Protein AF-A0AAW8RKC2-F1 (afdb_monomer)

pLDDT: mean 81.44, std 16.07, range [39.28, 96.69]

Structure (mmCIF, N/CA/C/O backbone):
data_AF-A0AAW8RKC2-F1
#
_entry.id   AF-A0AAW8RKC2-F1
#
loop_
_atom_site.group_PDB
_atom_site.id
_atom_site.type_symbol
_atom_site.label_atom_id
_atom_site.label_alt_id
_atom_site.label_comp_id
_atom_site.label_asym_id
_atom_site.label_entity_id
_atom_site.label_seq_id
_atom_site.pdbx_PDB_ins_code
_atom_site.Cartn_x
_atom_site.Cartn_y
_atom_site.Cartn_z
_atom_site.occupancy
_atom_site.B_iso_or_equiv
_atom_site.auth_seq_id
_atom_site.auth_comp_id
_atom_site.auth_asym_id
_atom_site.auth_atom_id
_atom_site.pdbx_PDB_model_num
ATOM 1 N N . MET A 1 1 ? -51.713 42.294 55.956 1.00 39.28 1 MET A N 1
ATOM 2 C CA . MET A 1 1 ? -50.979 41.067 56.354 1.00 39.28 1 MET A CA 1
ATOM 3 C C . MET A 1 1 ? -50.555 40.290 55.109 1.00 39.28 1 MET A C 1
ATOM 5 O O . MET A 1 1 ? -51.411 39.754 54.419 1.00 39.28 1 MET A O 1
ATOM 9 N N . ALA A 1 2 ? -49.260 40.247 54.783 1.00 42.38 2 ALA A N 1
ATOM 10 C CA . ALA A 1 2 ? -48.760 39.533 53.604 1.00 42.38 2 ALA A CA 1
ATOM 11 C C . ALA A 1 2 ? -48.518 38.043 53.922 1.00 42.38 2 ALA A C 1
ATOM 13 O O . ALA A 1 2 ? -47.656 37.688 54.726 1.00 42.38 2 ALA A O 1
ATOM 14 N N . ARG A 1 3 ? -49.296 37.155 53.291 1.00 43.44 3 ARG A N 1
ATOM 15 C CA . ARG A 1 3 ? -49.218 35.695 53.458 1.00 43.44 3 ARG A CA 1
ATOM 16 C C . ARG A 1 3 ? -47.959 35.162 52.757 1.00 43.44 3 ARG A C 1
ATOM 18 O O . ARG A 1 3 ? -47.940 34.945 51.547 1.00 43.44 3 ARG A O 1
ATOM 25 N N . ARG A 1 4 ? -46.883 34.950 53.518 1.00 51.38 4 ARG A N 1
ATOM 26 C CA . ARG A 1 4 ? -45.618 34.373 53.031 1.00 51.38 4 ARG A CA 1
ATOM 27 C C . ARG A 1 4 ? -45.859 32.908 52.624 1.00 51.38 4 ARG A C 1
ATOM 29 O O . ARG A 1 4 ? -45.931 32.024 53.474 1.00 51.38 4 ARG A O 1
ATOM 36 N N . ARG A 1 5 ? -46.032 32.642 51.320 1.00 55.12 5 ARG A N 1
ATOM 37 C CA . ARG A 1 5 ? -46.187 31.285 50.757 1.00 55.12 5 ARG A CA 1
ATOM 38 C C . ARG A 1 5 ? -44.958 30.435 51.121 1.00 55.12 5 ARG A C 1
ATOM 40 O O . ARG A 1 5 ? -43.888 30.608 50.540 1.00 55.12 5 ARG A O 1
ATOM 47 N N . ARG A 1 6 ? -45.098 29.498 52.068 1.00 52.28 6 ARG A N 1
ATOM 48 C CA . ARG A 1 6 ? -44.101 28.441 52.320 1.00 52.28 6 ARG A CA 1
ATOM 49 C C . ARG A 1 6 ? -43.997 27.586 51.049 1.00 52.28 6 ARG A C 1
ATOM 51 O O . ARG A 1 6 ? -44.840 26.725 50.823 1.00 52.28 6 ARG A O 1
ATOM 58 N N . LYS A 1 7 ? -42.990 27.826 50.194 1.00 55.66 7 LYS A N 1
ATOM 59 C CA . LYS A 1 7 ? -42.627 26.879 49.120 1.00 55.66 7 LYS A CA 1
ATOM 60 C C . LYS A 1 7 ? -42.382 25.524 49.789 1.00 55.66 7 LYS A C 1
ATOM 62 O O . LYS A 1 7 ? -41.492 25.426 50.636 1.00 55.66 7 LYS A O 1
ATOM 67 N N . SER A 1 8 ? -43.200 24.520 49.461 1.00 57.78 8 SER A N 1
ATOM 68 C CA . SER A 1 8 ? -43.085 23.187 50.049 1.00 57.78 8 SER A CA 1
ATOM 69 C C . SER A 1 8 ? -41.681 22.653 49.775 1.00 57.78 8 SER A C 1
ATOM 71 O O . SER A 1 8 ? -41.175 22.744 48.654 1.00 57.78 8 SER A O 1
ATOM 73 N N . ARG 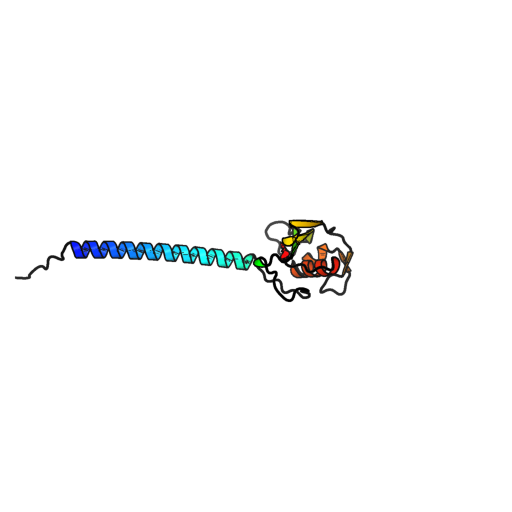A 1 9 ? -41.016 22.156 50.821 1.00 65.94 9 ARG A N 1
ATOM 74 C CA . ARG A 1 9 ? -39.622 21.692 50.748 1.00 65.94 9 ARG A CA 1
ATOM 75 C C . ARG A 1 9 ? -39.418 20.658 49.623 1.00 65.94 9 ARG A C 1
ATOM 77 O O . ARG A 1 9 ? -38.374 20.680 48.984 1.00 65.94 9 ARG A O 1
ATOM 84 N N . GLY A 1 10 ? -40.456 19.885 49.280 1.00 69.19 10 GLY A N 1
ATOM 85 C CA . GLY A 1 10 ? -40.468 18.946 48.151 1.00 69.19 10 GLY A CA 1
ATOM 86 C C . GLY A 1 10 ? -40.260 19.575 46.766 1.00 69.19 10 GLY A C 1
ATOM 87 O O . GLY A 1 10 ? -39.519 19.016 45.967 1.00 69.19 10 GLY A O 1
ATOM 88 N N . LYS A 1 11 ? -40.799 20.774 46.480 1.00 79.06 11 LYS A N 1
ATOM 89 C CA . LYS A 1 11 ? -40.545 21.453 45.189 1.00 79.06 11 LYS A CA 1
ATOM 90 C C . LYS A 1 11 ? -39.088 21.894 45.040 1.00 79.06 11 LYS A C 1
ATOM 92 O O . LYS A 1 11 ? -38.579 21.935 43.929 1.00 79.06 11 LYS A O 1
ATOM 97 N N . LYS A 1 12 ? -38.418 22.228 46.149 1.00 77.75 12 LYS A N 1
ATOM 98 C CA . LYS A 1 12 ? -36.986 22.564 46.132 1.00 77.75 12 LYS A CA 1
ATOM 99 C C . LYS A 1 12 ? -36.127 21.321 45.894 1.00 77.75 12 LYS A C 1
ATOM 101 O O . LYS A 1 12 ? -35.215 21.390 45.088 1.00 77.75 12 LYS A O 1
ATOM 106 N N . ILE A 1 13 ? -36.454 20.201 46.543 1.00 84.62 13 ILE A N 1
ATOM 107 C CA . ILE A 1 13 ? -35.744 18.924 46.363 1.00 84.62 13 ILE A CA 1
ATOM 108 C C . ILE A 1 13 ? -35.907 18.412 44.926 1.00 84.62 13 ILE A C 1
ATOM 110 O O . ILE A 1 13 ? -34.921 18.054 44.294 1.00 84.62 13 ILE A O 1
ATOM 114 N N . PHE A 1 14 ? -37.121 18.472 44.371 1.00 88.75 14 PHE A N 1
ATOM 115 C CA . PHE A 1 14 ? -37.380 18.095 42.980 1.00 88.75 14 PHE A CA 1
ATOM 116 C C . PHE A 1 14 ? -36.572 18.934 41.977 1.00 88.75 14 PHE A C 1
ATOM 118 O O . PHE A 1 14 ? -35.972 18.383 41.060 1.00 88.75 14 PHE A O 1
ATOM 125 N N . LEU A 1 15 ? -36.497 20.256 42.176 1.00 88.31 15 LEU A N 1
ATOM 126 C CA . LEU A 1 15 ? -35.690 21.136 41.322 1.00 88.31 15 LEU A CA 1
ATOM 127 C C . LEU A 1 15 ? -34.187 20.836 41.413 1.00 88.31 15 LEU A C 1
ATOM 129 O O . LEU A 1 15 ? -33.494 20.952 40.409 1.00 88.31 15 LEU A O 1
ATOM 133 N N . ILE A 1 16 ? -33.689 20.432 42.587 1.00 89.00 16 ILE A N 1
ATOM 134 C CA . ILE A 1 16 ? -32.284 20.035 42.764 1.00 89.00 16 ILE A CA 1
ATOM 135 C C . ILE A 1 16 ? -32.001 18.727 42.020 1.00 89.00 16 ILE A C 1
ATOM 137 O O . ILE A 1 16 ? -31.024 18.655 41.284 1.00 89.00 16 ILE A O 1
ATOM 141 N N . ILE A 1 17 ? -32.869 17.719 42.155 1.00 91.12 17 ILE A N 1
ATOM 142 C CA . ILE A 1 17 ? -32.717 16.436 41.449 1.00 91.12 17 ILE A CA 1
ATOM 143 C C . ILE A 1 17 ? -32.745 16.650 39.932 1.00 91.12 17 ILE A C 1
ATOM 145 O O . ILE A 1 17 ? -31.894 16.120 39.224 1.00 91.12 17 ILE A O 1
ATOM 149 N N . LEU A 1 18 ? -33.673 17.475 39.435 1.00 92.94 18 LEU A N 1
ATOM 150 C CA . LEU A 1 18 ? -33.760 17.802 38.013 1.00 92.94 18 LEU A CA 1
ATOM 151 C C . LEU A 1 18 ? -32.498 18.520 37.512 1.00 92.94 18 LEU A C 1
ATOM 153 O O . LEU A 1 18 ? -31.994 18.188 36.444 1.00 92.94 18 LEU A O 1
ATOM 157 N N . ALA A 1 19 ? -31.959 19.462 38.290 1.00 91.62 19 ALA A N 1
ATOM 158 C CA . ALA A 1 19 ? -30.722 20.155 37.940 1.00 91.62 19 ALA A CA 1
ATOM 159 C C . ALA A 1 19 ? -29.521 19.196 37.876 1.00 91.62 19 ALA A C 1
ATOM 161 O O . ALA A 1 19 ? -28.750 19.254 36.922 1.00 91.62 19 ALA A O 1
ATOM 162 N N . VAL A 1 20 ? -29.390 18.280 38.842 1.00 93.94 20 VAL A N 1
ATOM 163 C CA . VAL A 1 20 ? -28.330 17.256 38.841 1.00 93.94 20 VAL A CA 1
ATOM 164 C C . VAL A 1 20 ? -28.459 16.337 37.627 1.00 93.94 20 VAL A C 1
ATOM 166 O O . VAL A 1 20 ? -27.463 16.048 36.971 1.00 93.94 20 VAL A O 1
ATOM 169 N N . LEU A 1 21 ? -29.681 15.924 37.284 1.00 94.06 21 LEU A N 1
ATOM 170 C CA . LEU A 1 21 ? -29.932 15.047 36.143 1.00 94.06 21 LEU A CA 1
ATOM 171 C C . LEU A 1 21 ? -29.586 15.729 34.811 1.00 94.06 21 LEU A C 1
ATOM 173 O O . LEU A 1 21 ? -28.961 15.113 33.954 1.00 94.06 21 LEU A O 1
ATOM 177 N N . ILE A 1 22 ? -29.906 17.019 34.665 1.00 94.00 22 ILE A N 1
ATOM 178 C CA . ILE A 1 22 ? -29.523 17.819 33.491 1.00 94.00 22 ILE A CA 1
ATOM 179 C C . ILE A 1 22 ? -27.998 17.922 33.373 1.00 94.00 22 ILE A C 1
ATOM 181 O O . ILE A 1 22 ? -27.458 17.721 32.288 1.00 94.00 22 ILE A O 1
ATOM 185 N N . VAL A 1 23 ? -27.291 18.188 34.476 1.00 94.12 23 VAL A N 1
ATOM 186 C CA . VAL A 1 23 ? -25.819 18.251 34.478 1.00 94.12 23 VAL A CA 1
ATOM 187 C C . VAL A 1 23 ? -25.208 16.908 34.073 1.00 94.12 23 VAL A C 1
ATOM 189 O O . VAL A 1 23 ? -24.257 16.879 33.296 1.00 94.12 23 VAL A O 1
ATOM 192 N N . LEU A 1 24 ? -25.777 15.7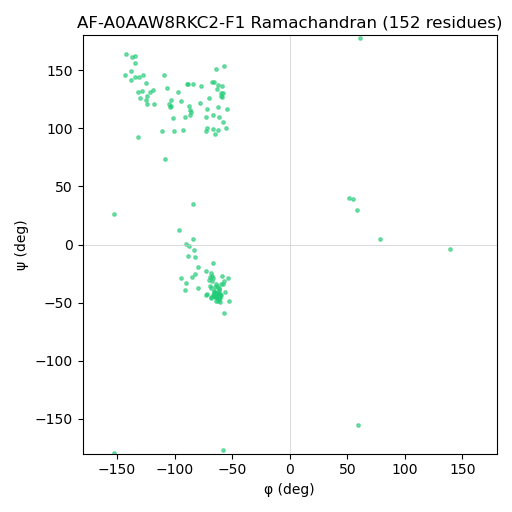96 34.542 1.00 93.56 24 LEU A N 1
ATOM 193 C CA . LEU A 1 24 ? -25.297 14.456 34.212 1.00 93.56 24 LEU A CA 1
ATOM 194 C C . LEU A 1 24 ? -25.477 14.136 32.719 1.00 93.56 24 LEU A C 1
ATOM 196 O O . LEU A 1 24 ? -24.560 13.623 32.083 1.00 93.56 24 LEU A O 1
ATOM 200 N N . VAL A 1 25 ? -26.627 14.500 32.143 1.00 93.69 25 VAL A N 1
ATOM 201 C CA . VAL A 1 25 ? -26.890 14.348 30.702 1.00 93.69 25 VAL A CA 1
ATOM 202 C C . VAL A 1 25 ? -25.932 15.209 29.879 1.00 93.69 25 VAL A C 1
ATOM 204 O O . VAL A 1 25 ? -25.347 14.716 28.918 1.00 93.69 25 VAL A O 1
ATOM 207 N N . LEU A 1 26 ? -25.712 16.468 30.273 1.00 93.31 26 LEU A N 1
ATOM 208 C CA . LEU A 1 26 ? -24.765 17.356 29.593 1.00 93.31 26 LEU A CA 1
ATOM 209 C C . LEU A 1 26 ? -23.331 16.813 29.637 1.00 93.31 26 LEU A C 1
ATOM 211 O O . LEU A 1 26 ? -22.620 16.906 28.639 1.00 93.31 26 LEU A O 1
ATOM 215 N N . ALA A 1 27 ? -22.918 16.202 30.751 1.00 90.81 27 ALA A N 1
ATOM 216 C CA . ALA A 1 27 ? -21.608 15.567 30.865 1.00 90.81 27 ALA A CA 1
ATOM 217 C C . ALA A 1 27 ? -21.467 14.361 29.921 1.00 90.81 27 ALA A C 1
ATOM 219 O O . ALA A 1 27 ? -20.466 14.256 29.216 1.00 90.81 27 ALA A O 1
ATOM 220 N N . ILE A 1 28 ? -22.479 13.487 29.852 1.00 90.56 28 ILE A N 1
ATOM 221 C CA . ILE A 1 28 ? -22.475 12.321 28.952 1.00 90.56 28 ILE A CA 1
ATOM 222 C C . ILE A 1 28 ? -22.420 12.766 27.486 1.00 90.56 28 ILE A C 1
ATOM 224 O O . ILE A 1 28 ? -21.606 12.252 26.721 1.00 90.56 28 ILE A O 1
ATOM 228 N N . VAL A 1 29 ? -23.241 13.748 27.099 1.00 92.00 29 VAL A N 1
ATOM 229 C CA . VAL A 1 29 ? -23.252 14.292 25.731 1.00 92.00 29 VAL A CA 1
ATOM 230 C C . VAL A 1 29 ? -21.918 14.959 25.395 1.00 92.00 29 VAL A C 1
ATOM 232 O O . VAL A 1 29 ? -21.388 14.733 24.311 1.00 92.00 29 VAL A O 1
ATOM 235 N N . GLY A 1 30 ? -21.341 15.730 26.321 1.00 91.12 30 GLY A N 1
ATOM 236 C CA . GLY A 1 30 ? -20.043 16.376 26.126 1.00 91.12 30 GLY A CA 1
ATOM 237 C C . GLY A 1 30 ? -18.905 15.372 25.924 1.00 91.12 30 GLY A C 1
ATOM 238 O O . GLY A 1 30 ? -18.107 15.524 25.000 1.00 91.12 30 GLY A O 1
ATOM 239 N N . VAL A 1 31 ? -18.858 14.312 26.739 1.00 88.75 31 VAL A N 1
ATOM 240 C CA . VAL A 1 31 ? -17.869 13.231 26.592 1.00 88.75 31 VAL A CA 1
ATOM 241 C C . VAL A 1 31 ? -18.085 12.464 25.287 1.00 88.75 31 VAL A C 1
ATOM 243 O O . VAL A 1 31 ? -17.122 12.228 24.562 1.00 88.75 31 VAL A O 1
ATOM 246 N N . GLY A 1 32 ? -19.333 12.126 24.950 1.00 88.88 32 GLY A N 1
ATOM 247 C CA . GLY A 1 32 ? -19.671 11.437 23.703 1.00 88.88 32 GLY A CA 1
ATOM 248 C C . GLY A 1 32 ? -19.293 12.244 22.459 1.00 88.88 32 GLY A C 1
ATOM 249 O O . GLY A 1 32 ? -18.687 11.702 21.541 1.00 88.88 32 GLY A O 1
ATOM 250 N N . ALA A 1 33 ? -19.571 13.550 22.452 1.00 87.25 33 ALA A N 1
ATOM 251 C CA . ALA A 1 33 ? -19.198 14.444 21.358 1.00 87.25 33 ALA A CA 1
ATOM 252 C C . ALA A 1 33 ? -17.676 14.574 21.215 1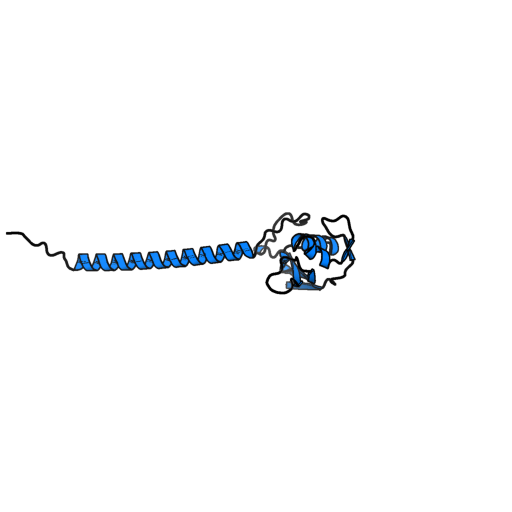.00 87.25 33 ALA A C 1
ATOM 254 O O . ALA A 1 33 ? -17.163 14.521 20.101 1.00 87.25 33 ALA A O 1
ATOM 255 N N . LYS A 1 34 ? -16.941 14.689 22.330 1.00 87.06 34 LYS A N 1
ATOM 256 C CA . LYS A 1 34 ? -15.473 14.739 22.307 1.00 87.06 34 LYS A CA 1
ATOM 257 C C . LYS A 1 34 ? -14.879 13.443 21.751 1.00 87.06 34 LYS A C 1
ATOM 259 O O . LYS A 1 34 ? -14.027 13.501 20.878 1.00 87.06 34 LYS A O 1
ATOM 264 N N . LEU A 1 35 ? -15.366 12.287 22.208 1.00 83.19 35 LEU A N 1
ATOM 265 C CA . LEU A 1 35 ? -14.939 10.984 21.690 1.00 83.19 35 LEU A CA 1
ATOM 266 C C . LEU A 1 35 ? -15.239 10.838 20.196 1.00 83.19 35 LEU A C 1
ATOM 268 O O . LEU A 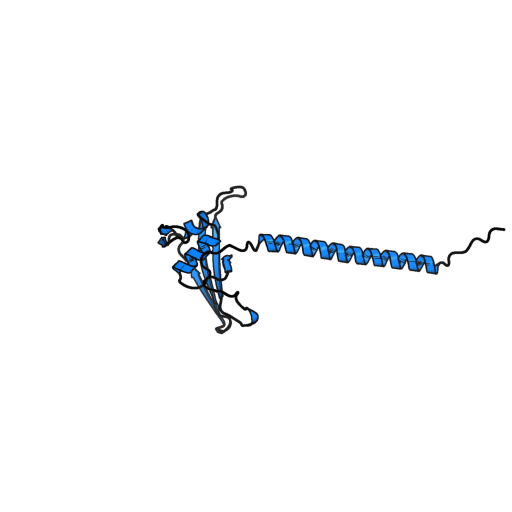1 35 ? -14.387 10.369 19.453 1.00 83.19 35 LEU A O 1
ATOM 272 N N . TYR A 1 36 ? -16.420 11.270 19.751 1.00 83.25 36 TYR A N 1
ATOM 273 C CA . TYR A 1 36 ? -16.794 11.245 18.339 1.00 83.25 36 TYR A CA 1
ATOM 274 C C . TYR A 1 36 ? -15.879 12.132 17.485 1.00 83.25 36 TYR A C 1
ATOM 276 O O . TYR A 1 36 ? -15.420 11.705 16.426 1.00 83.25 36 TYR A O 1
ATOM 284 N N . LEU A 1 37 ? -15.575 13.346 17.952 1.00 80.44 37 LEU A N 1
ATOM 285 C CA . LEU A 1 37 ? -14.667 14.265 17.265 1.00 80.44 37 LEU A CA 1
ATOM 286 C C . LEU A 1 37 ? -13.228 13.736 17.242 1.00 80.44 37 LEU A C 1
ATOM 288 O O . LEU A 1 37 ? -12.592 13.797 16.193 1.00 80.44 37 LEU A O 1
ATOM 292 N N . ASP A 1 38 ? -12.731 13.195 18.355 1.00 76.81 38 ASP A N 1
ATOM 293 C CA . ASP A 1 38 ? -11.383 12.624 18.449 1.00 76.81 38 ASP A CA 1
ATOM 294 C C . ASP A 1 38 ? -11.240 11.387 17.539 1.00 76.81 38 ASP A C 1
ATOM 296 O O . ASP A 1 38 ? -10.227 11.244 16.848 1.00 76.81 38 ASP A O 1
ATOM 300 N N . LEU A 1 39 ? -12.264 10.520 17.473 1.00 69.75 39 LEU A N 1
ATOM 301 C CA . LEU A 1 39 ? -12.292 9.390 16.536 1.00 69.75 39 LEU A CA 1
ATOM 302 C C . LEU A 1 39 ? -12.320 9.866 15.083 1.00 69.75 39 LEU A C 1
ATOM 304 O O . LEU A 1 39 ? -11.530 9.384 14.278 1.00 69.75 39 LEU A O 1
ATOM 308 N N . SER A 1 40 ? -13.199 10.813 14.750 1.00 70.38 40 SER A N 1
ATOM 309 C CA . SER A 1 40 ? -13.368 11.286 13.369 1.00 70.38 40 SER A CA 1
ATOM 310 C C . SER A 1 40 ? -12.077 11.908 12.828 1.00 70.38 40 SER A C 1
ATOM 312 O O . SER A 1 40 ? -11.634 11.549 11.741 1.00 70.38 40 SER A O 1
ATOM 314 N N . HIS A 1 41 ? -11.399 12.742 13.626 1.00 68.56 41 HIS A N 1
ATOM 315 C CA . HIS A 1 41 ? -10.114 13.336 13.238 1.00 68.56 41 HIS A CA 1
ATOM 316 C C . HIS A 1 41 ? -8.972 12.317 13.134 1.00 68.56 41 HIS A C 1
ATOM 318 O O . HIS A 1 41 ? -8.004 12.552 12.412 1.00 68.56 41 HIS A O 1
ATOM 324 N N . SER A 1 42 ? -9.043 11.212 13.879 1.00 56.78 42 SER A N 1
ATOM 325 C CA . SER A 1 42 ? -8.029 10.153 13.818 1.00 56.78 42 SER A CA 1
ATOM 326 C C . SER A 1 42 ? -8.239 9.251 12.601 1.00 56.78 42 SER A C 1
ATOM 328 O O . SER A 1 42 ? -7.271 8.859 11.953 1.00 56.78 42 SER A O 1
ATOM 330 N N . ILE A 1 43 ? -9.497 8.964 12.254 1.00 57.03 43 ILE A N 1
ATOM 331 C CA . ILE A 1 43 ? -9.856 8.154 11.085 1.00 57.03 43 ILE A CA 1
ATOM 332 C C . ILE A 1 43 ? -9.512 8.899 9.791 1.00 57.03 43 ILE A C 1
ATOM 334 O O . ILE A 1 43 ? -8.858 8.310 8.938 1.00 57.03 43 ILE A O 1
ATOM 338 N N . GLU A 1 44 ? -9.839 10.190 9.668 1.00 53.25 44 GLU A N 1
ATOM 339 C CA . GLU A 1 44 ? -9.492 10.993 8.479 1.00 53.25 44 GLU A CA 1
ATOM 340 C C . GLU A 1 44 ? -7.981 11.077 8.223 1.00 53.25 44 GLU A C 1
ATOM 342 O O . GLU A 1 44 ? -7.550 11.089 7.078 1.00 53.25 44 GLU A O 1
ATOM 347 N N . LYS A 1 45 ? -7.156 11.096 9.276 1.00 50.62 45 LYS A N 1
ATOM 348 C CA . LYS A 1 45 ? -5.689 11.127 9.134 1.00 50.62 45 LYS A CA 1
ATOM 349 C C . LYS A 1 45 ? -5.066 9.768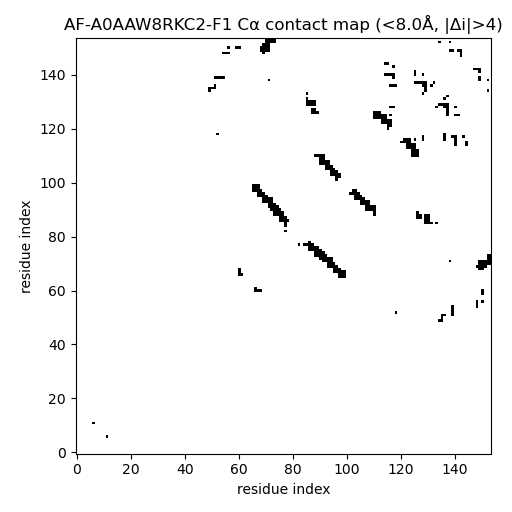 8.833 1.00 50.62 45 LYS A C 1
ATOM 351 O O . LYS A 1 45 ? -3.921 9.715 8.402 1.00 50.62 45 LYS A O 1
ATOM 356 N N . THR A 1 46 ? -5.792 8.687 9.107 1.00 47.38 46 THR A N 1
ATOM 357 C CA . THR A 1 46 ? -5.322 7.314 8.870 1.00 47.38 46 THR A CA 1
ATOM 358 C C . THR A 1 46 ? -5.800 6.798 7.510 1.00 47.38 46 THR A C 1
ATOM 360 O O . THR A 1 46 ? -5.119 5.993 6.886 1.00 47.38 46 THR A O 1
ATOM 363 N N . TYR A 1 47 ? -6.942 7.296 7.030 1.00 41.69 47 TYR A N 1
ATOM 364 C CA . TYR A 1 47 ? -7.515 7.005 5.721 1.00 41.69 47 TYR A CA 1
ATOM 365 C C . TYR A 1 47 ? -7.398 8.230 4.807 1.00 41.69 47 TYR A C 1
ATOM 367 O O . TYR A 1 47 ? -8.396 8.879 4.500 1.00 41.69 47 TYR A O 1
ATOM 375 N N . GLU A 1 48 ? -6.194 8.537 4.318 1.00 46.88 48 GLU A N 1
ATOM 376 C CA . GLU A 1 48 ? -6.138 9.222 3.025 1.00 46.88 48 GLU A CA 1
ATOM 377 C C . GLU A 1 48 ? -6.646 8.223 1.984 1.00 46.88 48 GLU A C 1
ATOM 379 O O . GLU A 1 48 ? -6.024 7.190 1.735 1.00 46.88 48 GLU A O 1
ATOM 384 N N . SER A 1 49 ? -7.819 8.486 1.404 1.00 48.62 49 SER A N 1
ATOM 385 C CA . SER A 1 49 ? -8.279 7.759 0.228 1.00 48.62 49 SER A CA 1
ATOM 386 C C . SER A 1 49 ? -7.319 8.083 -0.906 1.00 48.62 49 SER A C 1
ATOM 388 O O . SER A 1 49 ? -7.422 9.118 -1.562 1.00 48.62 49 SER A O 1
ATOM 390 N N . VAL A 1 50 ? -6.337 7.217 -1.077 1.00 57.66 50 VAL A N 1
ATOM 391 C CA . VAL A 1 50 ? -5.342 7.342 -2.119 1.00 57.66 50 VAL A CA 1
ATOM 392 C C . VAL A 1 50 ? -6.046 7.273 -3.474 1.00 57.66 50 VAL A C 1
ATOM 394 O O . VAL A 1 50 ? -6.701 6.279 -3.787 1.00 57.66 50 VAL A O 1
ATOM 397 N N . GLU A 1 51 ? -5.959 8.340 -4.267 1.00 60.09 51 GLU A N 1
ATOM 398 C CA . GLU A 1 51 ? -6.534 8.380 -5.611 1.00 60.09 51 GLU A CA 1
ATOM 399 C C . GLU A 1 51 ? -5.681 7.488 -6.529 1.00 60.09 51 GLU A C 1
ATOM 401 O O . GLU A 1 51 ? -4.571 7.842 -6.927 1.00 60.09 51 GLU A O 1
ATOM 406 N N . ARG A 1 52 ? -6.161 6.266 -6.782 1.00 66.12 52 ARG A N 1
ATOM 407 C CA . ARG A 1 52 ? -5.427 5.243 -7.540 1.00 66.12 52 ARG A CA 1
ATOM 408 C C . ARG A 1 52 ? -5.719 5.355 -9.026 1.00 66.12 52 ARG A C 1
ATOM 410 O O . ARG A 1 52 ? -6.869 5.506 -9.432 1.00 66.12 52 ARG A O 1
ATOM 417 N N . THR A 1 53 ? -4.679 5.216 -9.843 1.00 60.03 53 THR A N 1
ATOM 418 C CA . THR A 1 53 ? -4.813 5.239 -11.307 1.00 60.03 53 THR A CA 1
ATOM 419 C C . THR A 1 53 ? -5.185 3.853 -11.838 1.00 60.03 53 THR A C 1
ATOM 421 O O . THR A 1 53 ? -5.844 3.743 -12.870 1.00 60.03 53 THR A O 1
ATOM 424 N N . GLN A 1 54 ? -4.788 2.787 -11.131 1.00 60.28 54 GLN A N 1
ATOM 425 C CA . GLN A 1 54 ? -5.082 1.403 -11.505 1.00 60.28 54 GLN A CA 1
ATOM 426 C C . GLN A 1 54 ? -5.620 0.613 -10.308 1.00 60.28 54 GLN A C 1
ATOM 428 O O . GLN A 1 54 ? -4.865 0.024 -9.542 1.00 60.28 54 GLN A O 1
ATOM 433 N N . GLY A 1 55 ? -6.942 0.568 -10.150 1.00 60.91 55 GLY A N 1
ATOM 434 C CA . GLY A 1 55 ? -7.605 -0.383 -9.256 1.00 60.91 55 GLY A CA 1
ATOM 435 C C . GLY A 1 55 ? -8.184 -1.537 -10.066 1.00 60.91 55 GLY A C 1
ATOM 436 O O . GLY A 1 55 ? -9.159 -1.337 -10.784 1.00 60.91 55 GLY A O 1
ATOM 437 N N . GLU A 1 56 ? -7.610 -2.740 -9.970 1.00 61.62 56 GLU A N 1
ATOM 438 C CA . GLU A 1 56 ? -8.192 -3.917 -10.639 1.00 61.62 56 GLU A CA 1
ATOM 439 C C . GLU A 1 56 ? -9.516 -4.356 -9.996 1.00 61.62 56 GLU A C 1
ATOM 441 O O . GLU A 1 56 ? -10.401 -4.887 -10.672 1.00 61.62 56 GLU A O 1
ATOM 446 N N . ARG A 1 57 ? -9.700 -4.096 -8.694 1.00 65.00 57 ARG A N 1
ATOM 447 C CA . ARG A 1 57 ? -10.970 -4.356 -8.011 1.00 65.00 57 ARG A CA 1
ATOM 448 C C . ARG A 1 57 ? -11.917 -3.166 -8.119 1.00 65.00 57 ARG A C 1
ATOM 450 O O . ARG A 1 57 ? -11.660 -2.082 -7.611 1.00 65.00 57 ARG A O 1
ATOM 457 N N . THR A 1 58 ? -13.068 -3.416 -8.741 1.00 63.09 58 THR A N 1
ATOM 458 C CA . THR A 1 58 ? -14.176 -2.454 -8.890 1.00 63.09 58 THR A CA 1
ATOM 459 C C . THR A 1 58 ? -15.084 -2.373 -7.660 1.00 63.09 58 THR A C 1
ATOM 461 O O . THR A 1 58 ? -15.935 -1.488 -7.580 1.00 63.09 58 THR A O 1
ATOM 464 N N . LYS A 1 59 ? -14.928 -3.298 -6.706 1.00 72.62 59 LYS A N 1
ATOM 465 C CA . LYS A 1 59 ? -15.687 -3.358 -5.453 1.00 72.62 59 LYS A CA 1
ATOM 466 C C . LYS A 1 59 ? -14.729 -3.526 -4.271 1.00 72.62 59 LYS A C 1
ATOM 468 O O . LYS A 1 59 ? -13.731 -4.231 -4.426 1.00 72.62 59 LYS A O 1
ATOM 473 N N . PRO A 1 60 ? -15.026 -2.906 -3.117 1.00 77.31 60 PRO A N 1
ATOM 474 C CA . PRO A 1 60 ? -14.263 -3.130 -1.896 1.00 77.31 60 PRO A CA 1
ATOM 475 C C . PRO A 1 60 ? -14.400 -4.585 -1.433 1.00 77.31 60 PRO A C 1
ATOM 477 O O . PRO A 1 60 ? -15.429 -5.215 -1.681 1.00 77.31 60 PRO A O 1
ATOM 480 N N . VAL A 1 61 ? -13.365 -5.078 -0.753 1.00 81.56 61 VAL A N 1
ATOM 481 C CA . VAL A 1 61 ? -13.315 -6.428 -0.176 1.00 81.56 61 VAL A CA 1
ATOM 482 C C . VAL A 1 61 ? -14.442 -6.617 0.832 1.00 81.56 61 VAL A C 1
ATOM 484 O O . VAL A 1 61 ? -14.580 -5.826 1.768 1.00 81.56 61 VAL A O 1
ATOM 487 N N . ASP A 1 62 ? -15.220 -7.683 0.666 1.00 83.62 62 ASP A N 1
ATOM 488 C CA . ASP A 1 62 ? -16.261 -8.065 1.615 1.00 83.62 62 ASP A CA 1
ATOM 489 C C . ASP A 1 62 ? -15.713 -9.061 2.651 1.00 83.62 62 ASP A C 1
ATOM 491 O O . ASP A 1 62 ? -15.602 -10.268 2.415 1.00 83.62 62 ASP A O 1
ATOM 495 N N . LEU A 1 63 ? -15.365 -8.533 3.827 1.00 82.31 63 LEU A N 1
ATOM 496 C CA . LEU A 1 63 ? -14.828 -9.324 4.936 1.00 82.31 63 LEU A CA 1
ATOM 497 C C . LEU A 1 63 ? -15.862 -10.299 5.525 1.00 82.31 63 LEU A C 1
ATOM 499 O O . LEU A 1 63 ? -15.475 -11.366 6.004 1.00 82.31 63 LEU A O 1
ATOM 503 N N . ASP A 1 64 ? -17.161 -9.986 5.454 1.00 84.94 64 ASP A N 1
ATOM 504 C CA . ASP A 1 64 ? -18.226 -10.868 5.952 1.00 84.94 64 ASP A CA 1
ATOM 505 C C . ASP A 1 64 ? -18.369 -12.112 5.066 1.00 84.94 64 ASP A C 1
ATOM 507 O O . ASP A 1 64 ? -18.701 -13.202 5.543 1.00 84.94 64 ASP A O 1
ATOM 511 N N . LYS A 1 65 ? -18.061 -11.965 3.773 1.00 86.19 65 LYS A N 1
ATOM 512 C CA . LYS A 1 65 ? -18.007 -13.066 2.806 1.00 86.19 65 LYS A CA 1
ATOM 513 C C . LYS A 1 65 ? -16.688 -13.830 2.795 1.00 86.19 65 LYS A C 1
ATOM 515 O O . LYS A 1 65 ? -16.555 -14.738 1.980 1.00 86.19 65 LYS A O 1
ATOM 520 N N . GLN A 1 66 ? -15.749 -13.515 3.692 1.00 87.62 66 GLN A N 1
ATOM 521 C CA . GLN A 1 66 ? -14.445 -14.186 3.755 1.00 87.62 66 GLN A CA 1
ATOM 522 C C . GLN A 1 66 ? -13.651 -14.084 2.439 1.00 87.62 66 GLN A C 1
ATOM 524 O O . GLN A 1 66 ? -12.853 -14.965 2.127 1.00 87.62 66 GLN A O 1
ATOM 529 N N . GLU A 1 67 ? -13.851 -13.007 1.672 1.00 89.81 67 GLU A N 1
ATOM 530 C CA . GLU A 1 67 ? -13.117 -12.789 0.427 1.00 89.81 67 GLU A CA 1
ATOM 531 C C . GLU A 1 67 ? -11.614 -12.653 0.697 1.00 89.81 67 GLU A C 1
ATOM 533 O O . GLU A 1 67 ? -11.186 -11.966 1.629 1.00 89.81 67 GLU A O 1
ATOM 538 N N . SER A 1 68 ? -10.798 -13.295 -0.139 1.00 91.94 68 SER A N 1
ATOM 539 C CA . SER A 1 68 ? -9.347 -13.160 -0.054 1.00 91.94 68 SER A CA 1
ATOM 540 C C . SER A 1 68 ? -8.916 -11.748 -0.425 1.00 91.94 68 SER A C 1
ATOM 542 O O . SER A 1 68 ? -9.420 -11.155 -1.385 1.00 91.94 68 SER A O 1
ATOM 544 N N . PHE A 1 69 ? -7.940 -11.216 0.298 1.00 92.44 69 PHE A N 1
ATOM 545 C CA . PHE A 1 69 ? -7.444 -9.862 0.087 1.00 92.44 69 PHE A CA 1
ATOM 546 C C . PHE A 1 69 ? -5.941 -9.771 0.269 1.00 92.44 69 PHE A C 1
ATOM 548 O O . PHE A 1 69 ? -5.301 -10.667 0.824 1.00 92.44 69 PHE A O 1
ATOM 555 N N . SER A 1 70 ? -5.375 -8.676 -0.213 1.00 93.94 70 SER A N 1
ATOM 556 C CA . SER A 1 70 ? -3.949 -8.407 -0.164 1.00 93.94 70 SER A CA 1
ATOM 557 C C . SER A 1 70 ? -3.652 -7.038 0.444 1.00 93.94 70 SER A C 1
ATOM 559 O O . SER A 1 70 ? -4.390 -6.062 0.293 1.00 93.94 70 SER A O 1
ATOM 561 N N . VAL A 1 71 ? -2.535 -6.969 1.158 1.00 93.56 71 VAL A N 1
ATOM 562 C CA . VAL A 1 71 ? -2.068 -5.772 1.849 1.00 93.56 71 VAL A CA 1
ATOM 563 C C . VAL A 1 71 ? -0.614 -5.532 1.475 1.00 93.56 71 VAL A C 1
ATOM 565 O O . VAL A 1 71 ? 0.229 -6.417 1.635 1.00 93.56 71 VAL A O 1
ATOM 568 N N . LEU A 1 72 ? -0.312 -4.331 0.991 1.00 94.38 72 LEU A N 1
ATOM 569 C CA . LEU A 1 72 ? 1.053 -3.860 0.799 1.00 94.38 72 LEU A CA 1
ATOM 570 C C . LEU A 1 72 ? 1.569 -3.230 2.096 1.00 94.38 72 LEU A C 1
ATOM 572 O O . LEU A 1 72 ? 1.072 -2.204 2.541 1.00 94.38 72 LEU A O 1
ATOM 576 N N . LEU A 1 73 ? 2.588 -3.838 2.687 1.00 93.62 73 LEU A N 1
ATOM 577 C CA . LEU A 1 73 ? 3.272 -3.341 3.876 1.00 93.62 73 LEU A CA 1
ATOM 578 C C . LEU A 1 73 ? 4.494 -2.527 3.442 1.00 93.62 73 LEU A C 1
ATOM 580 O O . LEU A 1 73 ? 5.363 -3.068 2.745 1.00 93.62 73 LEU A O 1
ATOM 584 N N . MET A 1 74 ? 4.589 -1.263 3.860 1.00 91.50 74 MET A N 1
ATOM 585 C CA . MET A 1 74 ? 5.693 -0.370 3.496 1.00 91.50 74 MET A CA 1
ATOM 586 C C . MET A 1 74 ? 6.401 0.202 4.724 1.00 91.50 74 MET A C 1
ATOM 588 O O . MET A 1 74 ? 5.834 0.932 5.526 1.00 91.50 74 MET A O 1
ATOM 592 N N . GLY A 1 75 ? 7.700 -0.070 4.832 1.00 89.00 75 GLY A N 1
ATOM 593 C CA . GLY A 1 75 ? 8.580 0.634 5.761 1.00 89.00 75 GLY A CA 1
ATOM 594 C C . GLY A 1 75 ? 9.189 1.843 5.066 1.00 89.00 75 GLY A C 1
ATOM 595 O O . GLY A 1 75 ? 10.025 1.663 4.179 1.00 89.00 75 GLY A O 1
ATOM 596 N N . ILE A 1 76 ? 8.774 3.050 5.449 1.00 83.12 76 ILE A N 1
ATOM 597 C CA . ILE A 1 76 ? 9.281 4.308 4.887 1.00 83.12 76 ILE A CA 1
ATOM 598 C C . ILE A 1 76 ? 10.377 4.891 5.779 1.00 83.12 76 ILE A C 1
ATOM 600 O O . ILE A 1 76 ? 10.199 5.005 6.990 1.00 83.12 76 ILE A O 1
ATOM 604 N N . ASP A 1 77 ? 11.503 5.276 5.181 1.00 76.06 77 ASP A N 1
ATOM 605 C CA . ASP A 1 77 ? 12.499 6.116 5.846 1.00 76.06 77 ASP A CA 1
ATOM 606 C C . ASP A 1 77 ? 12.315 7.556 5.363 1.00 76.06 77 ASP A C 1
ATOM 608 O O . ASP A 1 77 ? 12.740 7.927 4.265 1.00 76.06 77 ASP A O 1
ATOM 612 N N . THR A 1 78 ? 11.602 8.356 6.155 1.00 66.12 78 THR A N 1
ATOM 613 C CA . THR A 1 78 ? 11.362 9.784 5.885 1.00 66.12 78 THR A CA 1
ATOM 614 C C . THR A 1 78 ? 12.435 10.692 6.488 1.00 66.12 78 THR A C 1
ATOM 616 O O . THR A 1 78 ? 12.356 11.911 6.343 1.00 66.12 78 THR A O 1
ATOM 619 N N . GLY A 1 79 ? 13.448 10.137 7.165 1.00 59.38 79 GLY A N 1
ATOM 620 C CA . GLY A 1 79 ? 14.342 10.926 8.006 1.00 59.38 79 GLY A CA 1
ATOM 621 C C . GLY A 1 79 ? 13.612 11.644 9.156 1.00 59.38 79 GLY A C 1
ATOM 622 O O . GLY A 1 79 ? 12.397 11.543 9.324 1.00 59.38 79 GLY A O 1
ATOM 623 N N . ASP A 1 80 ? 14.388 12.342 9.988 1.00 47.53 80 ASP A N 1
ATOM 624 C CA . ASP A 1 80 ? 13.955 12.927 11.268 1.00 47.53 80 ASP A CA 1
ATOM 625 C C . ASP A 1 80 ? 12.766 13.914 11.168 1.00 47.53 80 ASP A C 1
ATOM 627 O O . ASP A 1 80 ? 12.551 14.566 10.140 1.00 47.53 80 ASP A O 1
ATOM 631 N N . LEU A 1 81 ? 12.016 14.039 12.271 1.00 46.94 81 LEU A N 1
ATOM 632 C CA . LEU A 1 81 ? 10.755 14.783 12.398 1.00 46.94 81 LEU A CA 1
ATOM 633 C C . LEU A 1 81 ? 10.912 16.256 11.973 1.00 46.94 81 LEU A C 1
ATOM 635 O O . LEU A 1 81 ? 11.384 17.091 12.743 1.00 46.94 81 LEU A O 1
ATOM 639 N N . GLY A 1 82 ? 10.485 16.591 10.752 1.00 50.41 82 GLY A N 1
ATOM 640 C CA . GLY A 1 82 ? 10.466 17.973 10.252 1.00 50.41 82 GLY A CA 1
ATOM 641 C C . GLY A 1 82 ? 10.896 18.170 8.797 1.00 50.41 82 GLY A C 1
ATOM 642 O O . GLY A 1 82 ? 10.820 19.297 8.307 1.00 50.41 82 GLY A O 1
ATOM 643 N N . ARG A 1 83 ? 11.330 17.119 8.085 1.00 50.56 83 ARG A N 1
ATOM 644 C CA . ARG A 1 83 ? 11.534 17.189 6.628 1.00 50.56 83 ARG A CA 1
ATOM 645 C C . ARG A 1 83 ? 10.228 16.933 5.871 1.00 50.56 83 ARG A C 1
ATOM 647 O O . ARG A 1 83 ? 9.456 16.052 6.225 1.00 50.56 83 ARG A O 1
ATOM 654 N N . VAL A 1 84 ? 10.012 17.726 4.821 1.00 52.78 84 VAL A N 1
ATOM 655 C CA . VAL A 1 84 ? 8.882 17.627 3.873 1.00 52.78 84 VAL A CA 1
ATOM 656 C C . VAL A 1 84 ? 9.208 16.659 2.722 1.00 52.78 84 VAL A C 1
ATOM 658 O O . VAL A 1 84 ? 8.392 16.454 1.827 1.00 52.78 84 VAL A O 1
ATOM 661 N N . ASP A 1 85 ? 10.412 16.079 2.718 1.00 55.47 85 ASP A N 1
ATOM 662 C CA . ASP A 1 85 ? 10.840 15.158 1.671 1.00 55.47 85 ASP A CA 1
ATOM 663 C C . ASP A 1 85 ? 10.069 13.843 1.787 1.00 55.47 85 ASP A C 1
ATOM 665 O O . ASP A 1 85 ? 10.060 13.194 2.836 1.00 55.47 85 ASP A O 1
ATOM 669 N N . GLN A 1 86 ? 9.436 13.435 0.684 1.00 63.97 86 GLN A N 1
ATOM 670 C CA . GLN A 1 86 ? 8.927 12.077 0.560 1.00 63.97 86 GLN A CA 1
ATOM 671 C C . GLN A 1 86 ? 10.129 11.134 0.646 1.00 63.97 86 GLN A C 1
ATOM 673 O O . GLN A 1 86 ? 10.995 11.117 -0.231 1.00 63.97 86 GLN A O 1
ATOM 678 N N . GLY A 1 87 ? 10.205 10.401 1.757 1.00 69.00 87 GLY A N 1
ATOM 679 C CA . GLY A 1 87 ? 11.203 9.367 1.989 1.00 69.00 87 GLY A CA 1
ATOM 680 C C . GLY A 1 87 ? 11.175 8.272 0.926 1.00 69.00 87 GLY A C 1
ATOM 681 O O . GLY A 1 87 ? 10.404 8.306 -0.031 1.00 69.00 87 GLY A O 1
ATOM 682 N N . ARG A 1 88 ? 12.005 7.249 1.096 1.00 73.75 88 ARG A N 1
ATOM 683 C CA . ARG A 1 88 ? 11.961 6.056 0.237 1.00 73.75 88 ARG A CA 1
ATOM 684 C C . ARG A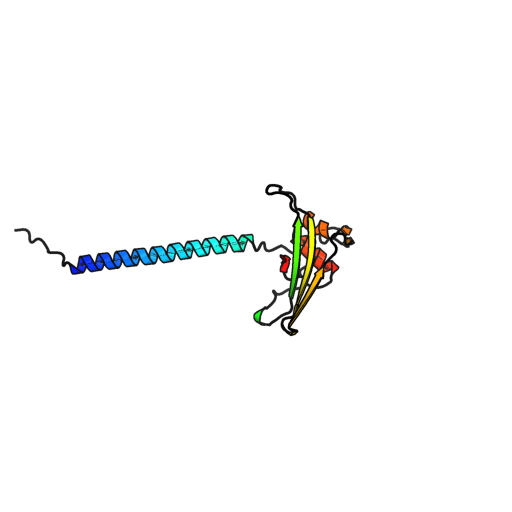 1 88 ? 11.425 4.890 1.045 1.00 73.75 88 ARG A C 1
ATOM 686 O O . ARG A 1 88 ? 11.691 4.788 2.240 1.00 73.75 88 ARG A O 1
ATOM 693 N N . SER A 1 89 ? 10.685 3.994 0.398 1.00 78.75 89 SER A N 1
ATOM 694 C CA . SER A 1 89 ? 10.313 2.731 1.030 1.00 78.75 89 SER A CA 1
ATOM 695 C C . SER A 1 89 ? 11.549 1.827 1.089 1.00 78.75 89 SER A C 1
ATOM 697 O O . SER A 1 89 ? 12.022 1.339 0.058 1.00 78.75 89 SER A O 1
ATOM 699 N N . ASP A 1 90 ? 12.092 1.600 2.277 1.00 80.31 90 ASP A N 1
ATOM 700 C CA . ASP A 1 90 ? 13.225 0.694 2.471 1.00 80.31 90 ASP A CA 1
ATOM 701 C C . ASP A 1 90 ? 12.794 -0.767 2.569 1.00 80.31 90 ASP A C 1
ATOM 703 O O . ASP A 1 90 ? 13.564 -1.663 2.218 1.00 80.31 90 ASP A O 1
ATOM 707 N N . THR A 1 91 ? 11.549 -1.007 2.983 1.00 85.00 91 THR A N 1
ATOM 708 C CA . THR A 1 91 ? 10.946 -2.341 3.039 1.00 85.00 91 THR A CA 1
ATOM 709 C C . THR A 1 91 ? 9.607 -2.339 2.320 1.00 85.00 91 THR A C 1
ATOM 711 O O . THR A 1 91 ? 8.777 -1.473 2.576 1.00 85.00 91 THR A O 1
ATOM 714 N N . MET A 1 92 ? 9.389 -3.325 1.449 1.00 93.25 92 MET A N 1
ATOM 715 C CA . MET A 1 92 ? 8.091 -3.599 0.833 1.00 93.25 92 MET A CA 1
ATOM 716 C C . MET A 1 92 ? 7.778 -5.086 0.946 1.00 93.25 92 MET A C 1
ATOM 718 O O . MET A 1 92 ? 8.617 -5.930 0.623 1.00 93.25 92 MET A O 1
ATOM 722 N N . MET A 1 93 ? 6.578 -5.413 1.409 1.00 96.19 93 MET A N 1
ATOM 723 C CA . MET A 1 93 ? 6.080 -6.786 1.467 1.00 96.19 93 MET A CA 1
ATOM 724 C C . MET A 1 93 ? 4.626 -6.826 1.020 1.00 96.19 93 MET A C 1
ATOM 726 O O . MET A 1 93 ? 3.852 -5.947 1.379 1.00 96.19 93 MET A O 1
ATOM 730 N N . VAL A 1 94 ? 4.243 -7.860 0.281 1.00 96.38 94 VAL A N 1
ATOM 731 C CA . VAL A 1 94 ? 2.840 -8.128 -0.042 1.00 96.38 94 VAL A CA 1
ATOM 732 C C . VAL A 1 94 ? 2.378 -9.294 0.813 1.00 96.38 94 VAL A C 1
ATOM 734 O O . VAL A 1 94 ? 2.959 -10.378 0.757 1.00 96.38 94 VAL A O 1
ATOM 737 N N . ALA A 1 95 ? 1.351 -9.056 1.619 1.00 96.19 95 ALA A N 1
ATOM 738 C CA . ALA A 1 95 ? 0.669 -10.074 2.396 1.00 96.19 95 ALA A CA 1
ATOM 739 C C . ALA A 1 95 ? -0.658 -10.414 1.717 1.00 96.19 95 ALA A C 1
ATOM 741 O O . ALA A 1 95 ? -1.471 -9.522 1.506 1.00 96.19 95 ALA A O 1
ATOM 742 N N . THR A 1 96 ? -0.898 -11.679 1.394 1.00 95.50 96 THR A N 1
ATOM 743 C CA . THR A 1 96 ? -2.202 -12.176 0.947 1.00 95.50 96 THR A CA 1
ATOM 744 C C . THR A 1 96 ? -2.840 -12.994 2.059 1.00 95.50 96 THR A C 1
ATOM 746 O O . THR A 1 96 ? -2.187 -13.812 2.709 1.00 95.50 96 THR A O 1
ATOM 749 N N . VAL A 1 97 ? -4.124 -12.760 2.301 1.00 94.75 97 VAL A N 1
ATOM 750 C CA . VAL A 1 97 ? -4.924 -13.455 3.306 1.00 94.75 97 VAL A CA 1
ATOM 751 C C . VAL A 1 97 ? -6.047 -14.178 2.576 1.00 94.75 97 VAL A C 1
ATOM 753 O O . VAL A 1 97 ? -6.839 -13.538 1.890 1.00 94.75 97 VAL A O 1
ATOM 756 N N . SER A 1 98 ? -6.106 -15.501 2.730 1.00 94.12 98 SER A N 1
ATOM 757 C CA . SER A 1 98 ? -7.219 -16.345 2.289 1.00 94.12 98 SER A CA 1
ATOM 758 C C . SER A 1 98 ? -7.948 -16.875 3.525 1.00 94.12 98 SER A C 1
ATOM 760 O O . SER A 1 98 ? -7.467 -17.824 4.159 1.00 94.12 98 SER A O 1
ATOM 762 N N . PRO A 1 99 ? -9.067 -16.248 3.938 1.00 92.38 99 PRO A N 1
ATOM 763 C CA . PRO A 1 99 ? -9.829 -16.713 5.093 1.00 92.38 99 PRO A CA 1
ATOM 764 C C . PRO A 1 99 ? -10.444 -18.104 4.875 1.00 92.38 99 PRO A C 1
ATOM 766 O O . PRO A 1 99 ? -10.436 -18.910 5.807 1.00 92.38 99 PRO A O 1
ATOM 769 N N . GLU A 1 100 ? -10.898 -18.408 3.651 1.00 90.75 100 GLU A N 1
ATOM 770 C CA . GLU A 1 100 ? -11.463 -19.715 3.279 1.00 90.75 100 GLU A CA 1
ATOM 771 C C . GLU A 1 100 ? -10.439 -20.847 3.475 1.00 90.75 100 GLU A C 1
ATOM 773 O O . GLU A 1 100 ? -10.727 -21.846 4.140 1.00 90.75 100 GLU A O 1
ATOM 778 N N . ASP A 1 101 ? -9.203 -20.639 3.007 1.00 93.62 101 ASP A N 1
ATOM 779 C CA . ASP A 1 101 ? -8.107 -21.610 3.141 1.00 93.62 101 ASP A CA 1
ATOM 780 C C . ASP A 1 101 ? -7.383 -21.535 4.496 1.00 93.62 101 ASP A C 1
ATOM 782 O O . ASP A 1 101 ? -6.486 -22.335 4.775 1.00 93.62 101 ASP A O 1
ATOM 786 N N . LYS A 1 102 ? -7.739 -20.562 5.349 1.00 92.44 102 LYS A N 1
ATOM 787 C CA . LYS A 1 102 ? -7.055 -20.242 6.618 1.00 92.44 102 LYS A CA 1
ATOM 788 C C . LYS A 1 102 ? -5.546 -20.057 6.447 1.00 92.44 102 LYS A C 1
ATOM 790 O O . LYS A 1 102 ? -4.754 -20.498 7.284 1.00 92.44 102 LYS A O 1
ATOM 795 N N . GLN A 1 103 ? -5.151 -19.403 5.361 1.00 94.69 103 GLN A N 1
ATOM 796 C CA . GLN A 1 103 ? -3.754 -19.227 4.994 1.00 94.69 103 GLN A CA 1
ATOM 797 C C . GLN A 1 103 ? -3.416 -17.749 4.813 1.00 94.69 103 GLN A C 1
ATOM 799 O O . GLN A 1 103 ? -4.166 -16.979 4.214 1.00 94.69 103 GLN A O 1
ATOM 804 N N . THR A 1 104 ? -2.242 -17.365 5.306 1.00 95.56 104 THR A N 1
ATOM 805 C CA . THR A 1 104 ? -1.623 -16.075 5.011 1.00 95.56 104 THR A CA 1
ATOM 806 C C . THR A 1 104 ? -0.265 -16.318 4.382 1.00 95.56 104 THR A C 1
ATOM 808 O O . THR A 1 104 ? 0.535 -17.090 4.913 1.00 95.56 104 THR A O 1
ATOM 811 N N . THR A 1 105 ? -0.002 -15.639 3.271 1.00 96.25 105 THR A N 1
ATOM 812 C CA . THR A 1 105 ? 1.285 -15.681 2.578 1.00 96.25 105 THR A CA 1
ATOM 813 C C . THR A 1 105 ? 1.877 -14.284 2.567 1.00 96.25 105 THR A C 1
ATOM 815 O O . THR A 1 105 ? 1.183 -13.326 2.252 1.00 96.25 105 THR A O 1
ATOM 818 N N . ILE A 1 106 ? 3.156 -14.152 2.915 1.00 96.69 106 ILE A N 1
ATOM 819 C CA . ILE A 1 106 ? 3.865 -12.869 2.900 1.00 96.69 106 ILE A CA 1
ATOM 820 C C . ILE A 1 106 ? 5.097 -13.018 2.022 1.00 96.69 106 ILE A C 1
ATOM 822 O O . ILE A 1 106 ? 5.894 -13.935 2.220 1.00 96.69 106 ILE A O 1
ATOM 826 N N . VAL A 1 107 ? 5.258 -12.107 1.066 1.00 96.25 107 VAL A N 1
ATOM 827 C CA . VAL A 1 107 ? 6.399 -12.081 0.151 1.00 96.25 107 VAL A CA 1
ATOM 828 C C . VAL A 1 107 ? 7.072 -10.721 0.223 1.00 96.25 107 VAL A C 1
ATOM 830 O O . VAL A 1 107 ? 6.441 -9.689 0.004 1.00 96.25 107 VAL A O 1
ATOM 833 N N . SER A 1 108 ? 8.370 -10.715 0.520 1.00 96.06 108 SER A N 1
ATOM 834 C CA . SER A 1 108 ? 9.184 -9.503 0.463 1.00 96.06 108 SER A CA 1
ATOM 835 C C . SER A 1 108 ? 9.543 -9.145 -0.972 1.00 96.06 108 SER A C 1
ATOM 837 O O . SER A 1 108 ? 9.974 -9.997 -1.747 1.00 96.06 108 SER A O 1
ATOM 839 N N . ILE A 1 109 ? 9.427 -7.861 -1.295 1.00 95.44 109 ILE A N 1
ATOM 840 C CA . ILE A 1 109 ? 9.863 -7.289 -2.564 1.00 95.44 109 ILE A CA 1
ATOM 841 C C . ILE A 1 109 ? 11.188 -6.559 -2.316 1.00 95.44 109 ILE A C 1
ATOM 843 O O . ILE A 1 109 ? 11.227 -5.611 -1.525 1.00 95.44 109 ILE A O 1
ATOM 847 N N . PRO A 1 110 ? 12.290 -6.955 -2.977 1.00 93.94 110 PRO A N 1
ATOM 848 C CA . PRO A 1 110 ? 13.554 -6.241 -2.852 1.00 93.94 110 PRO A CA 1
ATOM 849 C C . PRO A 1 110 ? 13.410 -4.780 -3.302 1.00 93.94 110 PRO A C 1
ATOM 851 O O . PRO A 1 110 ? 12.929 -4.508 -4.403 1.00 93.94 110 PRO A O 1
ATOM 854 N N . ARG A 1 111 ? 13.870 -3.822 -2.487 1.00 92.94 111 ARG A N 1
ATOM 855 C CA . ARG A 1 111 ? 13.682 -2.377 -2.741 1.00 92.94 111 ARG A CA 1
ATOM 856 C C . ARG A 1 111 ? 14.268 -1.881 -4.074 1.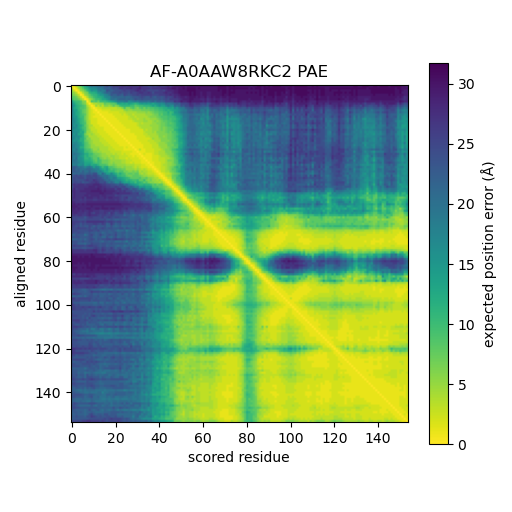00 92.94 111 ARG A C 1
ATOM 858 O O . ARG A 1 111 ? 13.778 -0.907 -4.634 1.00 92.94 111 ARG A O 1
ATOM 865 N N . ASP A 1 112 ? 15.302 -2.559 -4.574 1.00 93.88 112 ASP A N 1
ATOM 866 C CA . ASP A 1 112 ? 16.028 -2.215 -5.804 1.00 93.88 112 ASP A CA 1
ATOM 867 C C . ASP A 1 112 ? 15.523 -2.991 -7.038 1.00 93.88 112 ASP A C 1
ATOM 869 O O . ASP A 1 112 ? 16.173 -2.988 -8.082 1.00 93.88 112 ASP A O 1
ATOM 873 N N . THR A 1 113 ? 14.370 -3.660 -6.937 1.00 95.00 113 THR A N 1
ATOM 874 C CA . THR A 1 113 ? 13.748 -4.351 -8.077 1.00 95.00 113 THR A CA 1
ATOM 875 C C . THR A 1 113 ? 13.474 -3.357 -9.204 1.00 95.00 113 THR A C 1
ATOM 877 O O . THR A 1 113 ? 12.849 -2.323 -8.977 1.00 95.00 113 THR A O 1
ATOM 880 N N . TYR A 1 114 ? 13.950 -3.658 -10.413 1.00 96.50 114 TYR A N 1
ATOM 881 C CA . TYR A 1 114 ? 13.826 -2.771 -11.569 1.00 96.50 114 TYR A CA 1
ATOM 882 C C . TYR A 1 114 ? 12.491 -2.994 -12.287 1.00 96.50 114 TYR A C 1
ATOM 884 O O . TYR A 1 114 ? 12.275 -4.054 -12.877 1.00 96.50 114 TYR A O 1
ATOM 892 N N . VAL A 1 115 ? 11.596 -2.007 -12.225 1.00 96.25 115 VAL A N 1
ATOM 893 C CA . VAL A 1 115 ? 10.198 -2.126 -12.673 1.00 96.25 115 VAL A CA 1
ATOM 894 C C . VAL A 1 115 ? 9.747 -0.891 -13.449 1.00 96.25 115 VAL A C 1
ATOM 896 O O . VAL A 1 115 ? 10.351 0.175 -13.345 1.00 96.25 115 VAL A O 1
ATOM 899 N N . ASP A 1 116 ? 8.671 -1.030 -14.225 1.00 95.75 116 ASP A N 1
ATOM 900 C CA . ASP A 1 116 ? 7.962 0.114 -14.807 1.00 95.75 116 ASP A CA 1
ATOM 901 C C . ASP A 1 116 ? 7.198 0.855 -13.706 1.00 95.75 116 ASP A C 1
ATOM 903 O O . ASP A 1 116 ? 6.277 0.289 -13.117 1.00 95.75 116 ASP A O 1
ATOM 907 N N . ILE A 1 117 ? 7.553 2.113 -13.444 1.00 94.69 117 ILE A N 1
ATOM 908 C CA . ILE A 1 117 ? 6.880 2.922 -12.423 1.00 94.69 117 ILE A CA 1
ATOM 909 C C . ILE A 1 117 ? 5.545 3.424 -12.981 1.00 94.69 117 ILE A C 1
ATOM 911 O O . ILE A 1 117 ? 5.512 4.110 -14.000 1.00 94.69 117 ILE A O 1
ATOM 915 N N . VAL A 1 118 ? 4.429 3.102 -12.326 1.00 92.38 118 VAL A N 1
ATOM 916 C CA . VAL A 1 118 ? 3.103 3.556 -12.778 1.00 92.38 118 VAL A CA 1
ATOM 917 C C . VAL A 1 118 ? 2.995 5.079 -12.658 1.00 92.38 118 VAL A C 1
ATOM 919 O O . VAL A 1 118 ? 3.491 5.676 -11.710 1.00 92.38 118 VAL A O 1
ATOM 922 N N . GLY A 1 119 ? 2.375 5.728 -13.648 1.00 88.94 119 GLY A N 1
ATOM 923 C CA . GLY A 1 119 ? 2.314 7.192 -13.727 1.00 88.94 119 GLY A CA 1
ATOM 924 C C . GLY A 1 119 ? 3.602 7.843 -14.247 1.00 88.94 119 GLY A C 1
ATOM 925 O O . GLY A 1 119 ? 3.689 9.070 -14.287 1.00 88.94 119 GLY A O 1
ATOM 926 N N . ARG A 1 120 ? 4.593 7.044 -14.670 1.00 86.88 120 ARG A N 1
ATOM 927 C CA . ARG A 1 120 ? 5.799 7.506 -15.364 1.00 86.88 120 ARG A CA 1
ATOM 928 C C . ARG A 1 120 ? 6.111 6.634 -16.577 1.00 86.88 120 ARG A C 1
ATOM 930 O O . ARG A 1 120 ? 5.999 5.416 -16.527 1.00 86.88 120 ARG A O 1
ATOM 937 N N . ASP A 1 121 ? 6.617 7.247 -17.640 1.00 86.50 121 ASP A N 1
ATOM 938 C CA . ASP A 1 121 ? 7.067 6.535 -18.847 1.00 86.50 121 ASP A CA 1
ATOM 939 C C . ASP A 1 121 ? 8.512 6.013 -18.713 1.00 86.50 121 ASP A C 1
ATOM 941 O O . ASP A 1 121 ? 9.299 6.036 -19.660 1.00 86.50 121 ASP A O 1
ATOM 945 N N . THR A 1 122 ? 8.907 5.592 -17.506 1.00 90.44 122 THR A N 1
ATOM 946 C CA . THR A 1 122 ? 10.292 5.215 -17.183 1.00 90.44 122 THR A CA 1
ATOM 947 C C . THR A 1 122 ? 10.365 4.034 -16.223 1.00 90.44 122 THR A C 1
ATOM 949 O O . THR A 1 122 ? 9.574 3.939 -15.283 1.00 90.44 122 THR A O 1
ATOM 952 N N . LYS A 1 123 ? 11.391 3.194 -16.403 1.00 95.25 123 LYS A N 1
ATOM 953 C CA . LYS A 1 123 ? 11.767 2.149 -15.447 1.00 95.25 123 LYS A CA 1
ATOM 954 C C . LYS A 1 123 ? 12.734 2.668 -14.399 1.00 95.25 123 LYS A C 1
ATOM 956 O O . LYS A 1 123 ? 13.693 3.364 -14.734 1.00 95.25 123 LYS A O 1
ATOM 961 N N . ASP A 1 124 ? 12.521 2.266 -13.156 1.00 95.50 124 ASP A N 1
ATOM 962 C CA . ASP A 1 124 ? 13.409 2.592 -12.046 1.00 95.50 124 ASP A CA 1
ATOM 963 C C . ASP A 1 124 ? 13.326 1.521 -10.948 1.00 95.50 124 ASP A C 1
ATOM 965 O O . ASP A 1 124 ? 12.607 0.526 -11.073 1.00 95.50 124 ASP A O 1
ATOM 969 N N . LYS A 1 125 ? 14.085 1.705 -9.869 1.00 95.56 125 LYS A N 1
ATOM 970 C CA . LYS A 1 125 ? 13.958 0.898 -8.657 1.00 95.56 125 LYS A CA 1
ATOM 971 C C . LYS A 1 125 ? 12.574 1.101 -8.048 1.00 95.56 125 LYS A C 1
ATOM 973 O O . LYS A 1 125 ? 12.124 2.232 -7.874 1.00 95.56 125 LYS A O 1
ATOM 978 N N . ILE A 1 126 ? 11.923 0.009 -7.668 1.00 94.62 126 ILE A N 1
ATOM 979 C CA . ILE A 1 126 ? 10.549 0.014 -7.160 1.00 94.62 126 ILE A CA 1
ATOM 980 C C . ILE A 1 126 ? 10.361 0.911 -5.927 1.00 94.62 126 ILE A C 1
ATOM 982 O O . ILE A 1 126 ? 9.321 1.547 -5.787 1.00 94.62 126 ILE A O 1
ATOM 986 N N . ASN A 1 127 ? 11.383 1.068 -5.077 1.00 92.56 127 ASN A N 1
ATOM 987 C CA . ASN A 1 127 ? 11.323 1.985 -3.934 1.00 92.56 127 ASN A CA 1
ATOM 988 C C . ASN A 1 127 ? 11.241 3.471 -4.308 1.00 92.56 127 ASN A C 1
ATOM 990 O O . ASN A 1 127 ? 10.905 4.294 -3.455 1.00 92.56 127 ASN A O 1
ATOM 994 N N . HIS A 1 128 ? 11.549 3.838 -5.554 1.00 92.44 128 HIS A N 1
ATOM 995 C CA . HIS A 1 128 ? 11.382 5.210 -6.019 1.00 92.44 128 HIS A CA 1
ATOM 996 C C . HIS A 1 128 ? 9.911 5.567 -6.221 1.00 92.44 128 HIS A C 1
ATOM 998 O O . HIS A 1 128 ? 9.581 6.746 -6.159 1.00 92.44 128 HIS A O 1
ATOM 1004 N N . ALA A 1 129 ? 9.024 4.587 -6.426 1.00 92.50 129 ALA A N 1
ATOM 1005 C CA . ALA A 1 129 ? 7.601 4.848 -6.628 1.00 92.50 129 ALA A CA 1
ATOM 1006 C C . ALA A 1 129 ? 7.004 5.650 -5.458 1.00 92.50 129 ALA A C 1
ATOM 1008 O O . ALA A 1 129 ? 6.294 6.627 -5.687 1.00 92.50 129 ALA A O 1
ATOM 1009 N N . TYR A 1 130 ? 7.386 5.317 -4.217 1.00 90.31 130 TYR A N 1
ATOM 1010 C CA . TYR A 1 130 ? 6.968 6.081 -3.039 1.00 90.31 130 TYR A CA 1
ATOM 1011 C C . TYR A 1 130 ? 7.540 7.504 -3.026 1.00 90.31 130 TYR A C 1
ATOM 1013 O O . TYR A 1 130 ? 6.824 8.445 -2.719 1.00 90.31 130 TYR A O 1
ATOM 1021 N N . ALA A 1 131 ? 8.807 7.687 -3.400 1.00 87.81 131 ALA A N 1
ATOM 1022 C CA . ALA A 1 131 ? 9.419 9.017 -3.446 1.00 87.81 131 ALA A CA 1
ATOM 1023 C C . ALA A 1 131 ? 8.838 9.911 -4.561 1.00 87.81 131 ALA A C 1
ATOM 1025 O O . ALA A 1 131 ? 8.933 11.134 -4.493 1.00 87.81 131 ALA A O 1
ATOM 1026 N N . PHE A 1 132 ? 8.286 9.309 -5.617 1.00 89.38 132 PHE A N 1
ATOM 1027 C CA . PHE A 1 132 ? 7.732 10.029 -6.763 1.00 89.38 132 PHE A CA 1
ATOM 1028 C C . PHE A 1 132 ? 6.250 10.376 -6.612 1.00 89.38 132 PHE A C 1
ATOM 1030 O O . PHE A 1 132 ? 5.827 11.405 -7.135 1.00 89.38 132 PHE A O 1
ATOM 1037 N N . GLY A 1 133 ? 5.463 9.532 -5.947 1.00 85.88 133 GLY A N 1
ATOM 1038 C CA . GLY A 1 133 ? 4.013 9.707 -5.862 1.00 85.88 133 GLY A CA 1
ATOM 1039 C C . GLY A 1 133 ? 3.384 9.111 -4.609 1.00 85.88 133 GLY A C 1
ATOM 1040 O O . GLY A 1 133 ? 2.215 8.726 -4.642 1.00 85.88 133 GLY A O 1
ATOM 1041 N N . GLY A 1 134 ? 4.152 9.004 -3.523 1.00 87.94 134 GLY A N 1
ATOM 1042 C CA . GLY A 1 134 ? 3.700 8.485 -2.238 1.00 87.94 134 GLY A CA 1
ATOM 1043 C C . GLY A 1 134 ? 3.169 7.051 -2.293 1.00 87.94 134 GLY A C 1
ATOM 1044 O O . GLY A 1 134 ? 3.493 6.255 -3.181 1.00 87.94 134 GLY A O 1
ATOM 1045 N N . ALA A 1 135 ? 2.310 6.725 -1.327 1.00 88.00 135 ALA A N 1
ATOM 1046 C CA . ALA A 1 135 ? 1.705 5.402 -1.203 1.00 88.00 135 ALA A CA 1
ATOM 1047 C C . ALA A 1 135 ? 0.912 4.986 -2.457 1.00 88.00 135 ALA A C 1
ATOM 1049 O O . ALA A 1 135 ? 0.951 3.818 -2.828 1.00 88.00 135 ALA A O 1
ATOM 1050 N N . ALA A 1 136 ? 0.270 5.935 -3.152 1.00 87.81 136 ALA A N 1
ATOM 1051 C CA . ALA A 1 136 ? -0.500 5.698 -4.379 1.00 87.81 136 ALA A CA 1
ATOM 1052 C C . ALA A 1 136 ? 0.317 5.040 -5.473 1.00 87.81 136 ALA A C 1
ATOM 1054 O O . ALA A 1 136 ? 0.009 3.946 -5.949 1.00 87.81 136 ALA A O 1
ATOM 1055 N N . MET A 1 137 ? 1.392 5.723 -5.849 1.00 90.56 137 MET A N 1
ATOM 1056 C CA . MET A 1 137 ? 2.235 5.297 -6.945 1.00 90.56 137 MET A CA 1
ATOM 1057 C C . MET A 1 137 ? 2.990 4.024 -6.578 1.00 90.56 137 MET A C 1
ATOM 1059 O O . MET A 1 137 ? 3.160 3.153 -7.431 1.00 90.56 137 MET A O 1
ATOM 1063 N N . ALA A 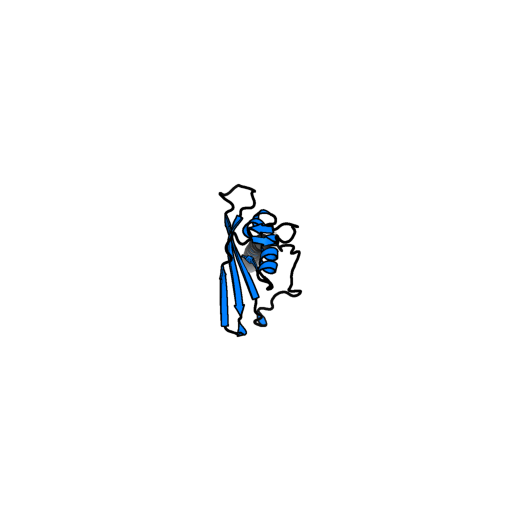1 138 ? 3.406 3.886 -5.315 1.00 92.44 138 ALA A N 1
ATOM 1064 C CA . ALA A 1 138 ? 4.012 2.660 -4.810 1.00 92.44 138 ALA A CA 1
ATOM 1065 C C . ALA A 1 138 ? 3.054 1.467 -4.915 1.00 92.44 138 ALA A C 1
ATOM 1067 O O . ALA A 1 138 ? 3.424 0.438 -5.477 1.00 92.44 138 ALA A O 1
ATOM 1068 N N . MET A 1 139 ? 1.815 1.626 -4.450 1.00 92.12 139 MET A N 1
ATOM 1069 C CA . MET A 1 139 ? 0.787 0.590 -4.482 1.00 92.12 139 MET A CA 1
ATOM 1070 C C . MET A 1 139 ? 0.444 0.164 -5.911 1.00 92.12 139 MET A C 1
ATOM 1072 O O . MET A 1 139 ? 0.442 -1.030 -6.198 1.00 92.12 139 MET A O 1
ATOM 1076 N N . ASP A 1 140 ? 0.237 1.114 -6.827 1.00 92.69 140 ASP A N 1
ATOM 1077 C CA . ASP A 1 140 ? -0.068 0.810 -8.230 1.00 92.69 140 ASP A CA 1
ATOM 1078 C C . ASP A 1 140 ? 1.131 0.177 -8.959 1.00 92.69 140 ASP A C 1
ATOM 1080 O O . ASP A 1 140 ? 0.964 -0.754 -9.748 1.00 92.69 140 ASP A O 1
ATOM 1084 N N . THR A 1 141 ? 2.356 0.625 -8.664 1.00 94.44 141 THR A N 1
ATOM 1085 C CA . THR A 1 141 ? 3.585 0.035 -9.224 1.00 94.44 141 THR A CA 1
ATOM 1086 C C . THR A 1 141 ? 3.795 -1.394 -8.736 1.00 94.44 141 THR A C 1
ATOM 1088 O O . THR A 1 141 ? 4.116 -2.270 -9.539 1.00 94.44 141 THR A O 1
ATOM 1091 N N . VAL A 1 142 ? 3.594 -1.654 -7.439 1.00 94.69 142 VAL A N 1
ATOM 1092 C CA . VAL A 1 142 ? 3.659 -3.010 -6.885 1.00 94.69 142 VAL A CA 1
ATOM 1093 C C . VAL A 1 142 ? 2.577 -3.876 -7.511 1.00 94.69 142 VAL A C 1
ATOM 1095 O O . VAL A 1 142 ? 2.910 -4.950 -7.996 1.00 94.69 142 VAL A O 1
ATOM 1098 N N . GLN A 1 143 ? 1.329 -3.402 -7.570 1.00 93.94 143 GLN A N 1
ATOM 1099 C CA . GLN A 1 143 ? 0.216 -4.132 -8.180 1.00 93.94 143 GLN A CA 1
ATOM 1100 C C . GLN A 1 143 ? 0.548 -4.570 -9.609 1.00 93.94 143 GLN A C 1
ATOM 1102 O O . GLN A 1 143 ? 0.426 -5.745 -9.934 1.00 93.94 143 GLN A O 1
ATOM 1107 N N . LYS A 1 144 ? 1.060 -3.648 -10.434 1.00 93.75 144 LYS A N 1
ATOM 1108 C CA . LYS A 1 144 ? 1.499 -3.950 -11.802 1.00 93.75 144 LYS A CA 1
ATOM 1109 C C . LYS A 1 144 ? 2.674 -4.933 -11.847 1.00 93.75 144 LYS A C 1
ATOM 1111 O O . LYS A 1 144 ? 2.776 -5.720 -12.781 1.00 93.75 144 LYS A O 1
ATOM 1116 N N . TYR A 1 145 ? 3.592 -4.864 -10.885 1.00 94.75 145 TYR A N 1
ATOM 1117 C CA . TYR A 1 145 ? 4.761 -5.742 -10.838 1.00 94.75 145 TYR A CA 1
ATOM 1118 C C . TYR A 1 145 ? 4.411 -7.179 -10.430 1.00 94.75 145 TYR A C 1
ATOM 1120 O O . TYR A 1 145 ? 4.934 -8.118 -11.028 1.00 94.75 145 TYR A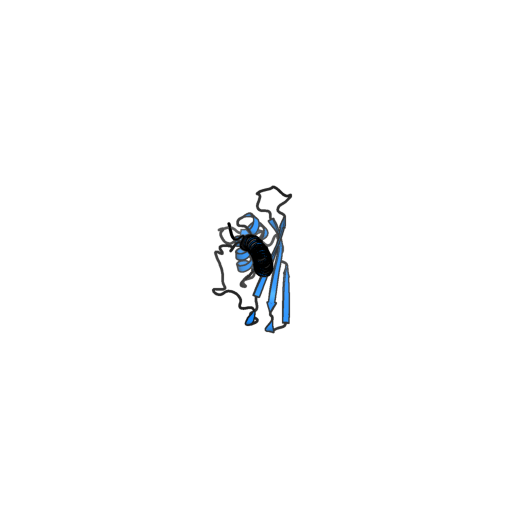 O 1
ATOM 1128 N N . VAL A 1 146 ? 3.560 -7.349 -9.413 1.00 93.31 146 VAL A N 1
ATOM 1129 C CA . VAL A 1 146 ? 3.160 -8.673 -8.907 1.00 93.31 146 VAL A CA 1
ATOM 1130 C C . VAL A 1 146 ? 1.945 -9.261 -9.627 1.00 93.31 146 VAL A C 1
ATOM 1132 O O . VAL A 1 146 ? 1.657 -10.437 -9.425 1.00 93.31 146 VAL A O 1
ATOM 1135 N N . ASP A 1 147 ? 1.269 -8.464 -10.460 1.00 92.56 147 ASP A N 1
ATOM 1136 C CA . ASP A 1 147 ? 0.123 -8.853 -11.295 1.00 92.56 147 ASP A CA 1
ATOM 1137 C C . ASP A 1 147 ? -1.033 -9.478 -10.493 1.00 92.56 147 ASP A C 1
ATOM 1139 O O . ASP A 1 147 ? -1.657 -10.462 -10.883 1.00 92.56 147 ASP A O 1
ATOM 1143 N N . ILE A 1 148 ? -1.283 -8.918 -9.308 1.00 90.94 148 ILE A N 1
ATOM 1144 C CA . ILE A 1 148 ? -2.425 -9.251 -8.453 1.00 90.94 148 ILE A CA 1
ATOM 1145 C C . ILE A 1 148 ? -3.005 -7.962 -7.882 1.00 90.94 148 ILE A C 1
ATOM 1147 O O . ILE A 1 148 ? -2.226 -7.042 -7.619 1.00 90.94 148 ILE A O 1
ATOM 1151 N N . PRO A 1 149 ? -4.319 -7.885 -7.602 1.00 90.25 149 PRO A N 1
ATOM 1152 C CA . PRO A 1 149 ? -4.897 -6.721 -6.949 1.00 90.25 149 PRO A CA 1
ATOM 1153 C C . PRO A 1 149 ? -4.231 -6.508 -5.592 1.00 90.25 149 PRO A C 1
ATOM 1155 O O . PRO A 1 149 ? -4.033 -7.471 -4.849 1.00 90.25 149 PRO A O 1
ATOM 1158 N N . ILE A 1 150 ? -3.905 -5.254 -5.277 1.00 91.56 150 ILE A N 1
ATOM 1159 C CA . ILE A 1 150 ? -3.505 -4.818 -3.936 1.00 91.56 150 ILE A CA 1
ATOM 1160 C C . ILE A 1 150 ? -4.697 -4.075 -3.341 1.00 91.56 150 ILE A C 1
ATOM 1162 O O . ILE A 1 150 ? -5.127 -3.082 -3.923 1.00 91.56 150 ILE A O 1
ATOM 1166 N N . ASP A 1 151 ? -5.267 -4.545 -2.233 1.00 88.94 151 ASP A N 1
ATOM 1167 C CA . ASP A 1 151 ? -6.514 -3.973 -1.692 1.00 88.94 151 ASP A CA 1
ATOM 1168 C C . ASP A 1 151 ? -6.263 -2.862 -0.680 1.00 88.94 151 ASP A C 1
ATOM 1170 O O . ASP A 1 151 ? -6.953 -1.842 -0.660 1.00 88.94 151 ASP A O 1
ATOM 1174 N N . HIS A 1 152 ? -5.246 -3.059 0.151 1.00 88.56 152 HIS A N 1
ATOM 1175 C CA . HIS A 1 152 ? -4.904 -2.159 1.242 1.00 88.56 152 HIS A CA 1
ATOM 1176 C C . HIS A 1 152 ? -3.401 -1.897 1.278 1.00 88.56 152 HIS A C 1
ATOM 1178 O O . HIS A 1 152 ? -2.607 -2.657 0.720 1.00 88.56 152 HIS A O 1
ATOM 1184 N N . TYR A 1 153 ? -3.005 -0.833 1.968 1.00 89.38 153 TYR A N 1
ATOM 1185 C CA . TYR A 1 153 ? -1.615 -0.597 2.329 1.00 89.38 153 TYR A CA 1
ATOM 1186 C C . TYR A 1 153 ? -1.512 -0.175 3.796 1.00 89.38 153 TYR A C 1
ATOM 1188 O O . TYR A 1 153 ? -2.490 0.318 4.364 1.00 89.38 153 TYR A O 1
ATOM 1196 N N . VAL A 1 154 ? -0.342 -0.389 4.399 1.00 87.69 154 VAL A N 1
ATOM 1197 C CA . VAL A 1 154 ? -0.001 0.100 5.743 1.00 87.69 154 VAL A CA 1
ATOM 1198 C C . VAL A 1 154 ? 1.461 0.508 5.825 1.00 87.69 154 VAL A C 1
ATOM 1200 O O . VAL A 1 154 ? 2.294 -0.140 5.141 1.00 87.69 154 VAL A O 1
#

Nearest PDB structures (foldseek):
  3qfi-assembly1_A  TM=9.664E-01  e=4.252E-09  Enterococcus faecalis
  3okz-assembly1_A  TM=9.048E-01  e=1.033E-08  Streptococcus agalactiae
  6uf6-assembly1_A  TM=9.416E-01  e=1.829E-08  Bacillus subtilis subsp. subtilis str. 168
  6uf3-assembly1_A  TM=8.932E-01  e=1.716E-08  Bacillus subtilis subsp. subtilis str. 168
  3okz-assembly2_B  TM=8.961E-01  e=6.502E-08  Streptococcus agalactiae

Foldseek 3Di:
DDDDPPPPVVVVVVVVVVVVVVVVVVVVVVVVVVVVVVVVVVVCVVDPPQPAPDAPDPDADDVVVQDKAKEKEFDFDPDDDPDPQQTWGQWIKMWIQRSVVRDIDIDTDHQFDWFDFPPDPDIGRLRCLCRVRNPRRSQNRVCVVVVHGHRYYD

Organism: Enterococcus faecium (NCBI:txid1352)

InterPro domains:
  IPR004474 Cell envelope-related transcriptional attenuator domain [PF03816] (88-154)
  IPR004474 Cell envelope-related transcriptional attenuator domain [TIGR00350] (87-154)
  IPR050922 LytR/CpsA/Psr cell wall biosynthesis [PTHR33392] (4-154)

Mean predicted aligned error: 13.28 Å

Radius of gyration: 28.04 Å; Cα contacts (8 Å, |Δi|>4): 203; chains: 1; bounding box: 67×63×75 Å

Secondary structure (DSSP, 8-state):
--------HHHHHHHHHHHHHHHHHHHHHHHHHHHHHHHHHHHHHH------S--S-SS---TTTT--EEEEEEEEE--STT--S--EEEEEEEEEEETTTTEEEEEEEPTT-EEEPTTSSSEEETTHHHHHHHHHHHHHHHHHHHTS---EE-

Solvent-accessible surface area (backbone atoms only — not comparable to full-atom values): 8900 Å² total; per-residue (Å²): 138,85,84,79,78,77,75,56,69,64,62,58,52,53,52,50,53,53,49,52,51,52,53,51,51,51,50,53,52,52,52,51,50,50,52,51,52,56,48,51,60,50,49,56,73,72,54,68,83,63,82,62,93,66,67,82,62,92,64,82,85,47,69,92,74,42,54,66,48,26,34,39,40,53,43,67,52,47,72,71,99,82,59,89,59,63,30,39,34,70,39,38,31,45,34,38,40,32,60,81,76,72,43,73,49,77,46,80,48,66,39,72,43,78,38,70,33,54,99,50,100,49,72,42,41,50,23,48,26,25,46,74,49,36,70,40,25,29,50,38,23,49,24,68,72,71,71,47,71,62,75,44,72,85

Sequence (154 aa):
MARRRRKSRGKKIFLIILAVLIVLVLAIVGVGAKLYLDLSHSIEKTYESVERTQGERTKPVDLDKQESFSVLLMGIDTGDLGRVDQGRSDTMMVATVSPEDKQTTIVSIPRDTYVDIVGRDTKDKINHAYAFGGAAMAMDTVQKYVDIPIDHYV